Protein AF-A0A3D2BBL3-F1 (afdb_monomer_lite)

Foldseek 3Di:
DVVVVVVCCVVVVDPPDDDLQDWDWDWADPDVVDTDTDTDGSVPDQPDDVNFDDDDDDPLAPDPCLVVLVRVCSGPPDPVCCCVPLHAAAEEEAEQQPQNSVVVVNVVSNYQYEYEDPHYHDVSSVVSVRYDYHD

Radius of gyration: 20.54 Å; chains: 1; bounding box: 42×24×56 Å

Sequence (135 aa):
TVPLRAALRDSGVLTNYETPKRPVVHVFFIAPGCCYAGYSYTTNNSPFYMGIPRLKFPSDAPSRSTLKLEEAFHIFIPADEWDERLANGMYAVDLGACPGGWTYQLVKRNMWVYSIDNGPIAQSLMDTGQVTWLR

Secondary structure (DSSP, 8-state):
-HHHHHHHHHTTSS-SS--TTSPEEEEEEEETTEEEEEEE-TTSS-SSGGG-------TTSS-TTHHHHHHHHHHHS-GGGHHHHT-TT-EEEEET-TT-HHHHHHHHTT-EEEE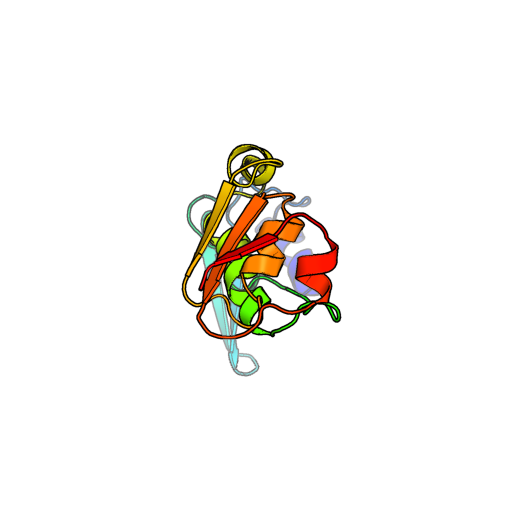E-SSPPPHHHHTTS-EEEE-

pLDDT: mean 97.8, std 2.63, range [69.88, 98.88]

Structure (mmCIF, N/CA/C/O backbone):
data_AF-A0A3D2BBL3-F1
#
_entry.id   AF-A0A3D2BBL3-F1
#
loop_
_atom_site.group_PDB
_atom_site.id
_atom_site.type_symbol
_atom_site.label_atom_id
_atom_site.label_alt_id
_atom_site.label_comp_id
_atom_site.label_asym_id
_atom_site.label_entity_id
_atom_site.label_seq_id
_atom_site.pdbx_PDB_ins_code
_atom_site.Cartn_x
_atom_site.Cartn_y
_atom_site.Cartn_z
_atom_site.occupancy
_atom_site.B_iso_or_equiv
_atom_site.auth_seq_id
_atom_site.auth_comp_id
_atom_site.auth_asym_id
_atom_site.auth_atom_id
_atom_site.pdbx_PDB_model_num
ATOM 1 N N . THR A 1 1 ? -4.208 -10.939 21.594 1.00 69.88 1 THR A N 1
ATOM 2 C CA . THR A 1 1 ? -5.189 -9.843 21.409 1.00 69.88 1 THR A CA 1
ATOM 3 C C . THR A 1 1 ? -6.637 -10.319 21.408 1.00 69.88 1 THR A C 1
ATOM 5 O O . THR A 1 1 ? -7.481 -9.575 21.886 1.00 69.88 1 THR A O 1
ATOM 8 N N . VAL A 1 2 ? -6.951 -11.532 20.924 1.00 92.94 2 VAL A N 1
ATOM 9 C CA . VAL A 1 2 ? -8.334 -12.057 20.854 1.00 92.94 2 VAL A CA 1
ATOM 10 C C . VAL A 1 2 ? -9.092 -12.027 22.198 1.00 92.94 2 VAL A C 1
ATOM 12 O O . VAL A 1 2 ? -10.201 -11.495 22.201 1.00 92.94 2 VAL A O 1
ATOM 15 N N . PRO A 1 3 ? -8.519 -12.464 23.343 1.00 96.81 3 PRO A N 1
ATOM 16 C CA . PRO A 1 3 ? -9.243 -12.430 24.620 1.00 96.81 3 PRO A CA 1
ATOM 17 C C . PRO A 1 3 ? -9.564 -11.007 25.096 1.00 96.81 3 PRO A C 1
ATOM 19 O O . PRO A 1 3 ? -10.670 -10.733 25.547 1.00 96.81 3 PRO A O 1
ATOM 22 N N . LEU A 1 4 ? -8.620 -10.074 24.924 1.00 97.62 4 LEU A N 1
ATOM 23 C CA . LEU A 1 4 ? -8.809 -8.668 25.290 1.00 97.62 4 LEU A CA 1
ATOM 24 C C . LEU A 1 4 ? -9.924 -8.010 24.467 1.00 97.62 4 LEU A C 1
ATOM 26 O O . LEU A 1 4 ? -10.727 -7.263 25.011 1.00 97.62 4 LEU A O 1
ATOM 30 N N . ARG A 1 5 ? -10.010 -8.309 23.163 1.00 97.81 5 ARG A N 1
ATOM 31 C CA . ARG A 1 5 ? -11.086 -7.790 22.307 1.00 97.81 5 ARG A CA 1
ATOM 32 C C . ARG A 1 5 ? -12.464 -8.238 22.797 1.00 97.81 5 ARG A C 1
ATOM 34 O O . ARG A 1 5 ? -13.378 -7.424 22.785 1.00 97.81 5 ARG A O 1
ATOM 41 N N . ALA A 1 6 ? -12.608 -9.502 23.199 1.00 97.88 6 ALA A N 1
ATOM 42 C CA . ALA A 1 6 ? -13.866 -10.020 23.737 1.00 97.88 6 ALA A CA 1
ATOM 43 C C . ALA A 1 6 ? -14.253 -9.286 25.030 1.00 97.88 6 ALA A C 1
ATOM 45 O O . ALA A 1 6 ? -15.314 -8.677 25.084 1.00 97.88 6 ALA A O 1
ATOM 46 N N . ALA A 1 7 ? -13.333 -9.203 25.997 1.00 98.19 7 ALA A N 1
ATOM 47 C CA . ALA A 1 7 ? -13.582 -8.506 27.259 1.00 98.19 7 ALA A CA 1
ATOM 48 C C . ALA A 1 7 ? -13.940 -7.015 27.077 1.00 98.19 7 ALA A C 1
ATOM 50 O O . ALA A 1 7 ? -14.803 -6.498 27.780 1.00 98.19 7 ALA A O 1
ATOM 51 N N . LEU A 1 8 ? -13.307 -6.318 26.123 1.00 98.19 8 LEU A N 1
ATOM 52 C CA . LEU A 1 8 ? -13.627 -4.917 25.816 1.00 98.19 8 LEU A CA 1
ATOM 53 C C . LEU A 1 8 ? -14.984 -4.737 25.117 1.00 98.19 8 LEU A C 1
ATOM 55 O O . LEU A 1 8 ? -15.566 -3.658 25.210 1.00 98.19 8 LEU A O 1
ATOM 59 N N . ARG A 1 9 ? -15.477 -5.752 24.397 1.00 98.12 9 ARG A N 1
ATOM 60 C CA . ARG A 1 9 ? -16.835 -5.741 23.831 1.00 98.12 9 ARG A CA 1
ATOM 61 C C . ARG A 1 9 ? -17.872 -5.930 24.928 1.00 98.12 9 ARG A C 1
ATOM 63 O O . ARG A 1 9 ? -18.803 -5.139 25.014 1.00 98.12 9 ARG A O 1
ATOM 70 N N . ASP A 1 10 ? -17.650 -6.905 25.805 1.00 98.00 10 ASP A N 1
ATOM 71 C CA . ASP A 1 10 ? -18.550 -7.199 26.923 1.00 98.00 10 ASP A CA 1
ATOM 72 C C . ASP A 1 10 ? -18.671 -6.008 27.891 1.00 98.00 10 ASP A C 1
ATOM 74 O O . ASP A 1 10 ? -19.745 -5.750 28.429 1.00 98.00 10 ASP A O 1
ATOM 78 N N . SER A 1 11 ? -17.594 -5.232 28.071 1.00 97.62 11 SER A N 1
ATOM 79 C CA . SER A 1 11 ? -17.593 -4.012 28.893 1.00 97.62 11 SER A CA 1
ATOM 80 C C . SER A 1 11 ? -18.092 -2.749 28.177 1.00 97.62 11 SER A C 1
ATOM 82 O O . SER A 1 11 ? -18.124 -1.677 28.782 1.00 97.62 11 SER A O 1
ATOM 84 N N . GLY A 1 12 ? -18.468 -2.837 26.896 1.00 97.56 12 GLY A N 1
ATOM 85 C CA . GLY A 1 12 ? -18.994 -1.715 26.112 1.00 97.56 12 GLY A CA 1
ATOM 86 C C . GLY A 1 12 ? -17.953 -0.693 25.632 1.00 97.56 12 GLY A C 1
ATOM 87 O O . GLY A 1 12 ? -18.328 0.335 25.067 1.00 97.56 12 GLY A O 1
ATOM 88 N N . VAL A 1 13 ? -16.652 -0.955 25.814 1.00 97.88 13 VAL A N 1
ATOM 89 C CA . VAL A 1 13 ? -15.567 -0.094 25.299 1.00 97.88 13 VAL A CA 1
ATOM 90 C C . VAL A 1 13 ? -15.422 -0.242 23.782 1.00 97.88 13 VAL A C 1
ATOM 92 O O . VAL A 1 13 ? -15.227 0.745 23.071 1.00 97.88 13 VAL A O 1
ATOM 95 N N . LEU A 1 14 ? -15.528 -1.473 23.277 1.00 98.38 14 LEU A N 1
ATOM 96 C CA . LEU A 1 14 ? -15.599 -1.774 21.850 1.00 98.38 14 LEU A CA 1
ATOM 97 C C . LEU A 1 14 ? -17.031 -2.106 21.446 1.00 98.38 14 LEU A C 1
ATOM 99 O O . LEU A 1 14 ? -17.799 -2.695 22.199 1.00 98.38 14 LEU A O 1
ATOM 103 N N . THR A 1 15 ? -17.364 -1.801 20.198 1.00 97.69 15 THR A N 1
ATOM 104 C CA . THR A 1 15 ? -18.594 -2.279 19.572 1.00 97.69 15 THR A CA 1
ATOM 105 C C . THR A 1 15 ? -18.505 -3.778 19.261 1.00 97.69 15 THR A C 1
ATOM 107 O O . THR A 1 15 ? -17.432 -4.313 18.955 1.00 97.69 15 THR A O 1
ATOM 110 N N . ASN A 1 16 ? -19.652 -4.465 19.278 1.00 97.12 16 ASN A N 1
ATOM 111 C CA . ASN A 1 16 ? -19.741 -5.896 18.950 1.00 97.12 16 ASN A CA 1
ATOM 112 C C . ASN A 1 16 ? -19.217 -6.212 17.543 1.00 97.12 16 ASN A C 1
ATOM 114 O O . ASN A 1 16 ? -18.588 -7.248 17.324 1.00 97.12 16 ASN A O 1
ATOM 118 N N . TYR A 1 17 ? -19.410 -5.276 16.617 1.00 96.88 17 TYR A N 1
ATOM 119 C CA . TYR A 1 17 ? -18.948 -5.355 15.237 1.00 96.88 17 TYR A CA 1
ATOM 120 C C . TYR A 1 17 ? -17.941 -4.242 14.959 1.00 96.88 17 TYR A C 1
ATOM 122 O O . TYR A 1 17 ? -18.044 -3.153 15.527 1.00 96.88 17 TYR A O 1
ATOM 130 N N . GLU A 1 18 ? -16.952 -4.514 14.111 1.00 96.06 18 GLU A N 1
ATOM 131 C CA . GLU A 1 18 ? -15.991 -3.493 13.690 1.00 96.06 18 GLU A CA 1
ATOM 132 C C . GLU A 1 18 ? -16.696 -2.381 12.906 1.00 96.06 18 GLU A C 1
ATOM 134 O O . GLU A 1 18 ? -17.644 -2.624 12.160 1.00 96.06 18 GLU A O 1
ATOM 139 N N . THR A 1 19 ? -16.244 -1.142 13.093 1.00 95.94 19 THR A N 1
ATOM 140 C CA . THR A 1 19 ? -16.775 0.016 12.373 1.00 95.94 19 THR A CA 1
ATOM 141 C C . THR A 1 19 ? -15.662 1.027 12.101 1.00 95.94 19 THR A C 1
ATOM 143 O O . THR A 1 19 ? -14.968 1.429 13.036 1.00 95.94 19 THR A O 1
ATOM 146 N N . PRO A 1 20 ? -15.492 1.488 10.848 1.00 94.69 20 PRO A N 1
ATOM 147 C CA . PRO A 1 20 ? -14.437 2.439 10.492 1.00 94.69 20 PRO A CA 1
ATOM 148 C C . PRO A 1 20 ? -14.712 3.866 11.001 1.00 94.69 20 PRO A C 1
ATOM 150 O O . PRO A 1 20 ? -13.842 4.729 10.936 1.00 94.69 20 PRO A O 1
ATOM 153 N N . LYS A 1 21 ? -15.921 4.138 11.513 1.00 95.50 21 LYS A N 1
ATOM 154 C CA . LYS A 1 21 ? -16.364 5.481 11.934 1.00 95.50 21 LYS A CA 1
ATOM 155 C C . LYS A 1 21 ? -16.195 5.753 13.434 1.00 95.50 21 LYS A C 1
ATOM 157 O O . LYS A 1 21 ? -16.525 6.844 13.894 1.00 95.50 21 LYS A O 1
ATOM 162 N N . ARG A 1 22 ? -15.742 4.773 14.222 1.00 97.31 22 ARG A N 1
ATOM 163 C CA . ARG A 1 22 ? -15.471 4.942 15.662 1.00 97.31 22 ARG A CA 1
ATOM 164 C C . ARG A 1 22 ? -13.963 5.006 15.913 1.00 97.31 22 ARG A C 1
ATOM 166 O O . ARG A 1 22 ? -13.207 4.492 15.095 1.00 97.31 22 ARG A O 1
ATOM 173 N N . PRO A 1 23 ? -13.518 5.617 17.027 1.00 98.31 23 PRO A N 1
ATOM 174 C CA . PRO A 1 23 ? -12.103 5.653 17.366 1.00 98.31 23 PRO A CA 1
ATOM 175 C C . PRO A 1 23 ? -11.477 4.258 17.431 1.00 98.31 23 PRO A C 1
ATOM 177 O O . PRO A 1 23 ? -12.107 3.302 17.887 1.00 98.31 23 PRO A O 1
ATOM 180 N N . VAL A 1 24 ? -10.212 4.166 17.031 1.00 98.38 24 VAL A N 1
ATOM 181 C CA . VAL A 1 24 ? -9.398 2.966 17.242 1.00 98.38 24 VAL A CA 1
ATOM 182 C C . VAL A 1 24 ? -8.953 2.946 18.695 1.00 98.38 24 VAL A C 1
ATOM 184 O O . VAL A 1 24 ? -8.376 3.923 19.165 1.00 98.38 24 VAL A O 1
ATOM 187 N N . VAL A 1 25 ? -9.200 1.840 19.396 1.00 98.31 25 VAL A N 1
ATOM 188 C CA . VAL A 1 25 ? -8.672 1.606 20.746 1.00 98.31 25 VAL A CA 1
ATOM 189 C C . VAL A 1 25 ? -7.261 1.033 20.641 1.00 98.31 25 VAL A C 1
ATOM 191 O O . VAL A 1 25 ? -7.041 0.040 19.946 1.00 98.31 25 VAL A O 1
ATOM 194 N N . HIS A 1 26 ? -6.318 1.631 21.367 1.00 98.50 26 HIS A N 1
ATOM 195 C CA . HIS A 1 26 ? -4.918 1.217 21.417 1.00 98.50 26 HIS A CA 1
ATOM 196 C C . HIS A 1 26 ? -4.554 0.737 22.815 1.00 98.50 26 HIS A C 1
ATOM 198 O O . HIS A 1 26 ? -4.854 1.400 23.806 1.00 98.50 26 HIS A O 1
ATOM 204 N N . VAL A 1 27 ? -3.854 -0.394 22.878 1.00 98.25 27 VAL A N 1
ATOM 205 C CA . VAL A 1 27 ? -3.162 -0.856 24.084 1.00 98.25 27 VAL A CA 1
ATOM 206 C C . VAL A 1 27 ? -1.702 -1.069 23.708 1.00 98.25 27 VAL A C 1
ATOM 208 O O . VAL A 1 27 ? -1.368 -2.008 22.986 1.00 98.25 27 VAL A O 1
ATOM 211 N N . PHE A 1 28 ? -0.848 -0.146 24.141 1.00 98.44 28 PHE A N 1
ATOM 212 C CA . PHE A 1 28 ? 0.548 -0.041 23.734 1.00 98.44 28 PHE A CA 1
ATOM 213 C C . PHE A 1 28 ? 1.464 -0.531 24.854 1.00 98.44 28 PHE A C 1
ATOM 215 O O . PHE A 1 28 ? 1.639 0.146 25.866 1.00 98.44 28 PHE A O 1
ATOM 222 N N . PHE A 1 29 ? 2.021 -1.729 24.682 1.00 98.12 29 PHE A N 1
ATOM 223 C CA . PHE A 1 29 ? 2.941 -2.339 25.639 1.00 98.12 29 PHE A CA 1
ATOM 224 C C . PHE A 1 29 ? 4.363 -1.817 25.437 1.00 98.12 29 PHE A C 1
ATOM 226 O O . PHE A 1 29 ? 4.903 -1.912 24.338 1.00 98.12 29 PHE A O 1
ATOM 233 N N . ILE A 1 30 ? 4.974 -1.324 26.514 1.00 98.31 30 ILE A N 1
ATOM 234 C CA . ILE A 1 30 ? 6.370 -0.853 26.532 1.00 98.31 30 ILE A CA 1
ATOM 235 C C . ILE A 1 30 ? 7.320 -1.863 27.189 1.00 98.31 30 ILE A C 1
ATOM 237 O O . ILE A 1 30 ? 8.524 -1.823 26.961 1.00 98.31 30 ILE A O 1
ATOM 241 N N . ALA A 1 31 ? 6.774 -2.768 28.005 1.00 98.38 31 ALA A N 1
ATOM 242 C CA . ALA A 1 31 ? 7.478 -3.862 28.667 1.00 98.38 31 ALA A CA 1
ATOM 243 C C . ALA A 1 31 ? 6.466 -4.958 29.069 1.00 98.38 31 ALA A C 1
ATOM 245 O O . ALA A 1 31 ? 5.254 -4.704 29.045 1.00 98.38 31 ALA A O 1
ATOM 246 N N . PRO A 1 32 ? 6.909 -6.167 29.464 1.00 98.38 32 PRO A N 1
ATOM 247 C CA . PRO A 1 32 ? 6.015 -7.179 30.024 1.00 98.38 32 PRO A CA 1
ATOM 248 C C . PRO A 1 32 ? 5.217 -6.617 31.209 1.00 98.38 32 PRO A C 1
ATOM 250 O O . PRO A 1 32 ? 5.792 -6.102 32.161 1.00 98.38 32 PRO A O 1
ATOM 253 N N . GLY A 1 33 ? 3.886 -6.684 31.134 1.00 97.62 33 GLY A N 1
ATOM 254 C CA . GLY A 1 33 ? 2.994 -6.163 32.178 1.00 97.62 33 GLY A CA 1
ATOM 255 C C . GLY A 1 33 ? 2.816 -4.636 32.217 1.00 97.62 33 GLY A C 1
ATOM 256 O O . GLY A 1 33 ? 1.967 -4.171 32.971 1.00 97.62 33 GLY A O 1
ATOM 257 N N . CYS A 1 34 ? 3.527 -3.857 31.392 1.00 98.56 34 CYS A N 1
ATOM 258 C CA . CYS A 1 34 ? 3.439 -2.391 31.372 1.00 98.56 34 CYS A CA 1
ATOM 259 C C . CYS A 1 34 ? 2.880 -1.891 30.037 1.00 98.56 34 CYS A C 1
ATOM 261 O O . CYS A 1 34 ? 3.511 -2.060 28.989 1.00 98.56 34 CYS A O 1
ATOM 263 N N . CYS A 1 35 ? 1.718 -1.236 30.068 1.00 98.50 35 CYS A N 1
ATOM 264 C CA . CYS A 1 35 ? 1.099 -0.678 28.871 1.00 98.50 35 CYS A CA 1
ATOM 265 C C . CYS A 1 35 ? 0.401 0.658 29.127 1.00 98.50 35 CYS A C 1
ATOM 267 O O . CYS A 1 35 ? -0.022 0.954 30.243 1.00 98.50 35 CYS A O 1
ATOM 269 N N . TYR A 1 36 ? 0.250 1.429 28.056 1.00 98.69 36 TYR A N 1
ATOM 270 C CA . TYR A 1 36 ? -0.667 2.557 27.986 1.00 98.69 36 TYR A CA 1
ATOM 271 C C . TYR A 1 36 ? -1.934 2.137 27.245 1.00 98.69 36 TYR A C 1
ATOM 273 O O . TYR A 1 36 ? -1.874 1.354 26.296 1.00 98.69 36 TYR A O 1
ATOM 281 N N . ALA A 1 37 ? -3.072 2.691 27.651 1.00 98.38 37 ALA A N 1
ATOM 282 C CA . ALA A 1 37 ? -4.336 2.550 26.944 1.00 98.38 37 ALA A CA 1
ATOM 283 C C . ALA A 1 37 ? -4.813 3.926 26.472 1.00 98.38 37 ALA A C 1
ATOM 285 O O . ALA A 1 37 ? -4.712 4.911 27.202 1.00 98.38 37 ALA A O 1
ATOM 286 N N . GLY A 1 38 ? -5.326 3.991 25.250 1.00 98.50 38 GLY A N 1
ATOM 287 C CA . GLY A 1 38 ? -5.796 5.232 24.649 1.00 98.50 38 GLY A CA 1
ATOM 288 C C . GLY A 1 38 ? -6.580 4.978 23.372 1.00 98.50 38 GLY A C 1
ATOM 289 O O . GLY A 1 38 ? -6.933 3.841 23.055 1.00 98.50 38 GLY A O 1
ATOM 290 N N . TYR A 1 39 ? -6.857 6.042 22.629 1.00 98.56 39 TYR A N 1
ATOM 291 C CA . TYR A 1 39 ? -7.556 5.944 21.356 1.00 98.56 39 TYR A CA 1
ATOM 292 C C . TYR A 1 39 ? -7.068 6.996 20.361 1.00 98.56 39 TYR A C 1
ATOM 294 O O . TYR A 1 39 ? -6.428 7.977 20.732 1.00 98.56 39 TYR A O 1
ATOM 302 N N . SER A 1 40 ? -7.398 6.794 19.089 1.00 98.69 40 SER A N 1
ATOM 303 C CA . SER A 1 40 ? -7.194 7.778 18.025 1.00 98.69 40 SER A CA 1
ATOM 304 C C . SER A 1 40 ? -8.422 7.847 17.126 1.00 98.69 40 SER A C 1
ATOM 306 O O . SER A 1 40 ? -9.088 6.833 16.904 1.00 98.69 40 SER A O 1
ATOM 308 N N . TYR A 1 41 ? -8.707 9.018 16.562 1.00 98.38 41 TYR A N 1
ATOM 309 C CA . TYR A 1 41 ? -9.768 9.162 15.566 1.00 98.38 41 TYR A CA 1
ATOM 310 C C . TYR A 1 41 ? -9.326 8.575 14.222 1.00 98.38 41 TYR A C 1
ATOM 312 O O . TYR A 1 41 ? -8.225 8.863 13.762 1.00 98.38 41 TYR A O 1
ATOM 320 N N . THR A 1 42 ? -10.184 7.768 13.592 1.00 97.19 42 THR A N 1
ATOM 321 C CA . THR A 1 42 ? -9.896 7.085 12.314 1.00 97.19 42 THR A CA 1
ATOM 322 C C . THR A 1 42 ? -9.717 8.033 11.135 1.00 97.19 42 THR A C 1
ATOM 324 O O . THR A 1 42 ? -9.100 7.673 10.144 1.00 97.19 42 THR A O 1
ATOM 327 N N . THR A 1 43 ? -10.236 9.255 11.238 1.00 96.62 43 THR A N 1
ATOM 328 C CA . THR A 1 43 ? -10.068 10.310 10.233 1.00 96.62 43 THR A CA 1
ATOM 329 C C . THR A 1 43 ? -8.783 11.120 10.419 1.00 96.62 43 THR A C 1
ATOM 331 O O . THR A 1 43 ? -8.526 12.029 9.640 1.00 96.62 43 THR A O 1
ATOM 334 N N . ASN A 1 44 ? -8.000 10.844 11.468 1.00 97.88 44 ASN A N 1
ATOM 335 C CA . ASN A 1 44 ? -6.771 11.574 11.779 1.00 97.88 44 ASN A CA 1
ATOM 336 C C . ASN A 1 44 ? -5.726 10.662 12.446 1.00 97.88 44 ASN A C 1
ATOM 338 O O . ASN A 1 44 ? -5.173 10.976 13.502 1.00 97.88 4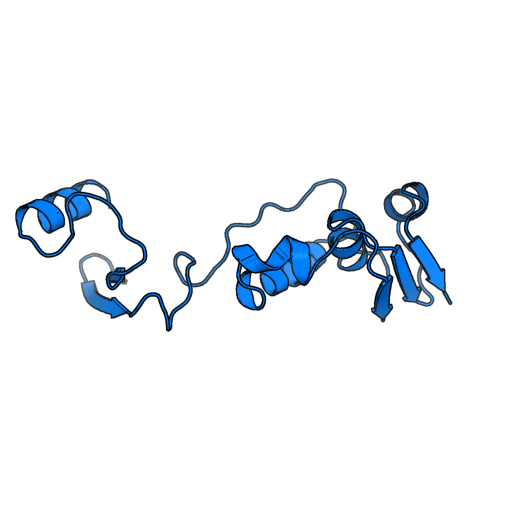4 ASN A O 1
ATOM 342 N N . ASN A 1 45 ? -5.510 9.481 11.870 1.00 98.19 45 ASN A N 1
ATOM 343 C CA . ASN A 1 45 ? -4.467 8.549 12.281 1.00 98.19 45 ASN A CA 1
ATOM 344 C C . ASN A 1 45 ? -3.957 7.737 11.078 1.00 98.19 45 ASN A C 1
ATOM 346 O O . ASN A 1 45 ? -4.428 7.901 9.956 1.00 98.19 45 ASN A O 1
ATOM 350 N N . SER A 1 46 ? -2.996 6.842 11.319 1.00 97.94 46 SER A N 1
ATOM 351 C CA . SER A 1 46 ? -2.648 5.813 10.338 1.00 97.94 46 SER A CA 1
ATOM 352 C C . SER A 1 46 ? -3.676 4.671 10.375 1.00 97.94 46 SER A C 1
ATOM 354 O O . SER A 1 46 ? -4.010 4.209 11.473 1.00 97.94 46 SER A O 1
ATOM 356 N N . PRO A 1 47 ? -4.127 4.148 9.217 1.00 97.31 47 PRO A N 1
ATOM 357 C CA . PRO A 1 47 ? -4.997 2.973 9.166 1.00 97.31 47 PRO A CA 1
ATOM 358 C C . PRO A 1 47 ? -4.235 1.661 9.429 1.00 97.31 47 PRO A C 1
ATOM 360 O O . PRO A 1 47 ? -4.847 0.597 9.531 1.00 97.31 47 PRO A O 1
ATOM 363 N N . PHE A 1 48 ? -2.902 1.707 9.528 1.00 98.25 48 PHE A N 1
ATOM 364 C CA . PHE A 1 48 ? -2.052 0.525 9.618 1.00 98.25 48 PHE A CA 1
ATOM 365 C C . PHE A 1 48 ? -1.660 0.197 11.060 1.00 98.25 48 PHE A C 1
ATOM 367 O O . PHE A 1 48 ? -1.409 1.070 11.892 1.00 98.25 48 PHE A O 1
ATOM 374 N N . TYR A 1 49 ? -1.539 -1.098 11.355 1.00 98.00 49 TYR A N 1
ATOM 375 C CA . TYR A 1 49 ? -0.996 -1.565 12.629 1.00 98.00 49 TYR A CA 1
ATOM 376 C C . TYR A 1 49 ? 0.427 -1.028 12.833 1.00 98.00 49 TYR A C 1
ATOM 378 O O . TYR A 1 49 ? 1.263 -1.149 11.942 1.00 98.00 49 TYR A O 1
ATOM 386 N N . MET A 1 50 ? 0.694 -0.433 14.003 1.00 98.12 50 MET A N 1
ATOM 387 C CA . MET A 1 50 ? 1.947 0.282 14.310 1.00 98.12 50 MET A CA 1
ATOM 388 C C . MET A 1 50 ? 2.295 1.420 13.333 1.00 98.12 50 MET A C 1
ATOM 390 O O . MET A 1 50 ? 3.418 1.908 13.345 1.00 98.12 50 MET A O 1
ATOM 394 N N . GLY A 1 51 ? 1.354 1.848 12.490 1.00 98.06 51 GLY A N 1
ATOM 395 C CA . GLY A 1 51 ? 1.622 2.804 11.423 1.00 98.06 51 GLY A CA 1
ATOM 396 C C . GLY A 1 51 ? 2.429 2.241 10.249 1.00 98.06 51 GLY A C 1
ATOM 397 O O . GLY A 1 51 ? 2.943 3.028 9.467 1.00 98.06 51 GLY A O 1
ATOM 398 N N . ILE A 1 52 ? 2.549 0.911 10.122 1.00 98.44 52 ILE A N 1
ATOM 399 C CA . ILE A 1 52 ? 3.417 0.255 9.132 1.00 98.44 52 ILE A CA 1
ATOM 400 C C . ILE A 1 52 ? 2.581 -0.675 8.233 1.00 98.44 52 ILE A C 1
ATOM 402 O O . ILE A 1 52 ? 2.048 -1.683 8.721 1.00 98.44 52 ILE A O 1
ATOM 406 N N . PRO A 1 53 ? 2.459 -0.385 6.923 1.00 97.81 53 PRO A N 1
ATOM 407 C CA . PRO A 1 53 ? 1.821 -1.285 5.968 1.00 97.81 53 PRO A CA 1
ATOM 408 C C . PRO A 1 53 ? 2.527 -2.644 5.900 1.00 97.81 53 PRO A C 1
ATOM 410 O O . PRO A 1 53 ? 3.753 -2.744 5.872 1.00 97.81 53 PRO A O 1
ATOM 413 N N . ARG A 1 54 ? 1.751 -3.730 5.845 1.00 98.06 54 ARG A N 1
ATOM 414 C CA . ARG A 1 54 ? 2.300 -5.085 5.691 1.00 98.06 54 ARG A CA 1
ATOM 415 C C . ARG A 1 54 ? 2.467 -5.409 4.214 1.00 98.06 54 ARG A C 1
ATOM 417 O O . ARG A 1 54 ? 1.527 -5.881 3.582 1.00 98.06 54 ARG A O 1
ATOM 424 N N . LEU A 1 55 ? 3.666 -5.181 3.693 1.00 98.00 55 LEU A N 1
ATOM 425 C CA . LEU A 1 55 ? 4.000 -5.416 2.290 1.00 98.00 55 LEU A CA 1
ATOM 426 C C . LEU A 1 55 ? 4.904 -6.639 2.137 1.00 98.00 55 LEU A C 1
ATOM 428 O O . LEU A 1 55 ? 5.801 -6.877 2.948 1.00 98.00 55 LEU A O 1
ATOM 432 N N . LYS A 1 56 ? 4.672 -7.423 1.083 1.00 98.06 56 LYS A N 1
ATOM 433 C CA . LYS A 1 56 ? 5.506 -8.573 0.727 1.00 98.06 56 LYS A CA 1
ATOM 434 C C . LYS A 1 56 ? 6.324 -8.214 -0.503 1.00 98.06 56 LYS A C 1
ATOM 436 O O . LYS A 1 56 ? 5.753 -7.852 -1.522 1.00 98.06 56 LYS A O 1
ATOM 441 N N . PHE A 1 57 ? 7.642 -8.377 -0.415 1.00 97.88 57 PHE A N 1
ATOM 442 C CA . PHE A 1 57 ? 8.527 -8.161 -1.555 1.00 97.88 57 PHE A CA 1
ATOM 443 C C . PHE A 1 57 ? 8.180 -9.126 -2.708 1.00 97.88 57 PHE A C 1
ATOM 445 O O . PHE A 1 57 ? 8.238 -10.345 -2.496 1.00 97.88 57 PHE A O 1
ATOM 452 N N . PRO A 1 58 ? 7.812 -8.614 -3.897 1.00 96.75 58 PRO A N 1
ATOM 453 C CA . PRO A 1 58 ? 7.581 -9.443 -5.074 1.00 96.75 58 PRO A CA 1
ATOM 454 C C . PRO A 1 58 ? 8.920 -9.942 -5.638 1.00 96.75 58 PRO A C 1
ATOM 456 O O . PRO A 1 58 ? 9.878 -9.182 -5.756 1.00 96.75 58 PRO A O 1
ATOM 459 N N . SER A 1 59 ? 9.009 -11.239 -5.948 1.00 96.75 59 SER A N 1
ATOM 460 C CA . SER A 1 59 ? 10.265 -11.889 -6.364 1.00 96.75 59 SER A CA 1
ATOM 461 C C . SER A 1 59 ? 10.763 -11.462 -7.746 1.00 96.75 59 SER A C 1
ATOM 463 O O . SER A 1 59 ? 11.931 -11.659 -8.059 1.00 96.75 59 SER A O 1
ATOM 465 N N . ASP A 1 60 ? 9.875 -10.914 -8.565 1.00 95.94 60 ASP A N 1
ATOM 466 C CA . ASP A 1 60 ? 10.096 -10.418 -9.923 1.00 95.94 60 ASP A CA 1
ATOM 467 C C . ASP A 1 60 ? 10.473 -8.925 -9.973 1.00 95.94 60 ASP A C 1
ATOM 469 O O . ASP A 1 60 ? 10.882 -8.435 -11.027 1.00 95.94 60 ASP A O 1
ATOM 473 N N . ALA A 1 61 ? 10.398 -8.195 -8.850 1.00 97.56 61 ALA A N 1
ATOM 474 C CA . ALA A 1 61 ? 10.880 -6.818 -8.803 1.00 97.56 61 ALA A CA 1
ATOM 475 C C . ALA A 1 61 ? 12.418 -6.761 -8.786 1.00 97.56 61 ALA A C 1
ATOM 477 O O . ALA A 1 61 ? 13.064 -7.466 -8.006 1.00 97.56 61 ALA A O 1
ATOM 478 N N . PRO A 1 62 ? 13.036 -5.850 -9.560 1.00 97.38 62 PRO A N 1
ATOM 479 C CA . PRO A 1 62 ? 14.491 -5.808 -9.716 1.00 97.38 62 PRO A CA 1
ATOM 480 C C . PRO A 1 62 ? 15.233 -5.232 -8.501 1.00 97.38 62 PRO A C 1
ATOM 482 O O . PRO A 1 62 ? 16.458 -5.287 -8.436 1.00 97.38 62 PRO A O 1
ATOM 485 N N . SER A 1 63 ? 14.521 -4.645 -7.532 1.00 97.56 63 SER A N 1
ATOM 486 C CA . SER A 1 63 ? 15.115 -4.072 -6.322 1.00 97.56 63 SER A CA 1
ATOM 487 C C . SER A 1 63 ? 14.120 -4.010 -5.167 1.00 97.56 63 SER A C 1
ATOM 489 O O . SER A 1 63 ? 12.949 -3.677 -5.351 1.00 97.56 63 SER A O 1
ATOM 491 N N . ARG A 1 64 ? 14.617 -4.212 -3.938 1.00 97.94 64 ARG A N 1
ATOM 492 C CA . ARG A 1 64 ? 13.842 -4.044 -2.693 1.00 97.94 64 ARG A CA 1
ATOM 493 C C . ARG A 1 64 ? 13.331 -2.618 -2.482 1.00 97.94 64 ARG A C 1
ATOM 495 O O . ARG A 1 64 ? 12.382 -2.433 -1.725 1.00 97.94 64 ARG A O 1
ATOM 502 N N . SER A 1 65 ? 13.914 -1.617 -3.153 1.00 97.81 65 SER A N 1
ATOM 503 C CA . SER A 1 65 ? 13.432 -0.229 -3.085 1.00 97.81 65 SER A CA 1
ATOM 504 C C . SER A 1 65 ? 12.004 -0.059 -3.611 1.00 97.81 65 SER A C 1
ATOM 506 O O . SER A 1 65 ? 11.373 0.940 -3.275 1.00 97.81 65 SER A O 1
ATOM 508 N N . THR A 1 66 ? 11.478 -1.043 -4.352 1.00 98.62 66 THR A N 1
ATOM 509 C CA . THR A 1 66 ? 10.078 -1.097 -4.797 1.00 98.62 66 THR A CA 1
ATOM 510 C C . THR A 1 66 ? 9.078 -0.917 -3.655 1.00 98.62 66 THR A C 1
ATOM 512 O O . THR A 1 66 ? 8.096 -0.193 -3.801 1.00 98.62 66 THR A O 1
ATOM 515 N N . LEU A 1 67 ? 9.380 -1.475 -2.475 1.00 98.56 67 LEU A N 1
ATOM 516 C CA . LEU A 1 67 ? 8.495 -1.397 -1.314 1.00 98.56 67 LEU A CA 1
ATOM 517 C C . LEU A 1 67 ? 8.368 0.024 -0.765 1.00 98.56 67 LEU A C 1
ATOM 519 O O . LEU A 1 67 ? 7.353 0.335 -0.159 1.00 98.56 67 LEU A O 1
ATOM 523 N N . LYS A 1 68 ? 9.355 0.900 -1.004 1.00 98.69 68 LYS A N 1
ATOM 524 C CA . LYS A 1 68 ? 9.275 2.303 -0.576 1.00 98.69 68 LYS A CA 1
ATOM 525 C C . LYS A 1 68 ? 8.175 3.048 -1.329 1.00 98.69 68 LYS A C 1
ATOM 527 O O . LYS A 1 68 ? 7.444 3.821 -0.722 1.00 98.69 68 LYS A O 1
ATOM 532 N N . LEU A 1 69 ? 8.060 2.820 -2.641 1.00 98.75 69 LEU A N 1
ATOM 533 C CA . LEU A 1 69 ? 7.028 3.470 -3.448 1.00 98.75 69 LEU A CA 1
ATOM 534 C C . LEU A 1 69 ? 5.653 2.825 -3.222 1.00 98.75 69 LEU A C 1
ATOM 536 O O . LEU A 1 69 ? 4.661 3.538 -3.132 1.00 98.75 69 LEU A O 1
ATOM 540 N N . GLU A 1 70 ? 5.595 1.501 -3.041 1.00 98.69 70 GLU A N 1
ATOM 541 C CA . GLU A 1 70 ? 4.354 0.812 -2.653 1.00 98.69 70 GLU A CA 1
ATOM 542 C C . GLU A 1 70 ? 3.825 1.316 -1.301 1.00 98.69 70 GLU A C 1
ATOM 544 O O . GLU A 1 70 ? 2.650 1.655 -1.178 1.00 98.69 70 GLU A O 1
ATOM 549 N N . GLU A 1 71 ? 4.701 1.447 -0.300 1.00 98.69 71 GLU A N 1
ATOM 550 C CA . GLU A 1 71 ? 4.369 2.042 0.996 1.00 98.69 71 GLU A CA 1
ATOM 551 C C . GLU A 1 71 ? 3.904 3.495 0.847 1.00 98.69 71 GLU A C 1
ATOM 553 O O . GLU A 1 71 ? 2.884 3.870 1.422 1.00 98.69 71 GLU A O 1
ATOM 558 N N . ALA A 1 72 ? 4.590 4.298 0.028 1.00 98.69 72 ALA A N 1
ATOM 559 C CA . ALA A 1 72 ? 4.197 5.679 -0.234 1.00 98.69 72 ALA A CA 1
ATOM 560 C C . ALA A 1 72 ? 2.787 5.777 -0.841 1.00 98.69 72 ALA A C 1
ATOM 562 O O . ALA A 1 72 ? 2.001 6.616 -0.403 1.00 98.69 72 ALA A O 1
ATOM 563 N N . PHE A 1 73 ? 2.420 4.903 -1.783 1.00 98.62 73 PHE A N 1
ATOM 564 C CA . PHE A 1 73 ? 1.050 4.848 -2.304 1.00 98.62 73 PHE A CA 1
ATOM 565 C C . PHE A 1 73 ? 0.030 4.530 -1.207 1.00 98.62 73 PHE A C 1
ATOM 567 O O . PHE A 1 73 ? -0.996 5.199 -1.121 1.00 98.62 73 PHE A O 1
ATOM 574 N N . HIS A 1 74 ? 0.328 3.573 -0.324 1.00 98.31 74 HIS A N 1
ATOM 575 C CA . HIS A 1 74 ? -0.541 3.223 0.805 1.00 98.31 74 HIS A CA 1
ATOM 576 C C . HIS A 1 74 ? -0.686 4.332 1.852 1.00 98.31 74 HIS A C 1
ATOM 578 O O . HIS A 1 74 ? -1.730 4.421 2.496 1.00 98.31 74 HIS A O 1
ATOM 584 N N . ILE A 1 75 ? 0.345 5.155 2.046 1.00 98.06 75 ILE A N 1
ATOM 585 C CA . ILE A 1 75 ? 0.342 6.225 3.050 1.00 98.06 75 ILE A CA 1
ATOM 586 C C . ILE A 1 75 ? -0.293 7.509 2.506 1.00 98.06 75 ILE A C 1
ATOM 588 O O . ILE A 1 75 ? -1.037 8.170 3.227 1.00 98.06 75 ILE A O 1
ATOM 592 N N . PHE A 1 76 ? 0.008 7.884 1.261 1.00 98.50 76 PHE A N 1
ATOM 593 C CA . PHE A 1 76 ? -0.322 9.213 0.732 1.00 98.50 76 PHE A CA 1
ATOM 594 C C . PHE A 1 76 ? -1.563 9.255 -0.163 1.00 98.50 76 PHE A C 1
ATOM 596 O O . PHE A 1 76 ? -2.048 10.346 -0.482 1.00 98.50 76 PHE A O 1
ATOM 603 N N . ILE A 1 77 ? -2.080 8.102 -0.590 1.00 98.31 77 ILE A N 1
ATOM 604 C CA . ILE A 1 77 ? -3.250 8.022 -1.465 1.00 98.31 77 ILE A CA 1
ATOM 605 C C . ILE A 1 77 ? -4.300 7.144 -0.777 1.00 98.31 77 ILE A C 1
ATOM 607 O O . ILE A 1 77 ? -4.048 5.950 -0.586 1.00 98.31 77 ILE A O 1
ATOM 611 N N . PRO A 1 78 ? -5.461 7.705 -0.386 1.00 97.56 78 PRO A N 1
ATOM 612 C CA . PRO A 1 78 ? -6.570 6.927 0.157 1.00 97.56 78 PRO A CA 1
ATOM 613 C C . PRO A 1 78 ? -6.935 5.772 -0.776 1.00 97.56 78 PRO A C 1
ATOM 615 O O . PRO A 1 78 ? -6.990 5.952 -1.989 1.00 97.56 78 PRO A O 1
ATOM 618 N N . ALA A 1 79 ? -7.129 4.573 -0.218 1.00 96.69 79 ALA A N 1
ATOM 619 C CA . ALA A 1 79 ? -7.262 3.336 -0.994 1.00 96.69 79 ALA A CA 1
ATOM 620 C C . ALA A 1 79 ? -8.430 3.358 -1.997 1.00 96.69 79 ALA A C 1
ATOM 622 O O . ALA A 1 79 ? -8.355 2.723 -3.045 1.00 96.69 79 ALA A O 1
ATOM 623 N N . ASP A 1 80 ? -9.491 4.093 -1.681 1.00 97.50 80 ASP A N 1
ATOM 624 C CA . ASP A 1 80 ? -10.665 4.320 -2.521 1.00 97.50 80 ASP A CA 1
ATOM 625 C C . ASP A 1 80 ? -10.415 5.283 -3.694 1.00 97.50 80 ASP A C 1
ATOM 627 O O . ASP A 1 80 ? -11.178 5.275 -4.654 1.00 97.50 80 ASP A O 1
ATOM 631 N N . GLU A 1 81 ? -9.319 6.044 -3.676 1.00 98.31 81 GLU A N 1
ATOM 632 C CA . GLU A 1 81 ? -8.921 6.961 -4.753 1.00 98.31 81 GLU A CA 1
ATOM 633 C C . GLU A 1 81 ? -7.834 6.374 -5.675 1.00 98.31 81 GLU A C 1
ATOM 635 O O . GLU A 1 81 ? -7.367 7.039 -6.602 1.00 98.31 81 GLU A O 1
ATOM 640 N N . TRP A 1 82 ? -7.382 5.138 -5.436 1.00 98.44 82 TRP A N 1
ATOM 641 C CA . TRP A 1 82 ? -6.255 4.552 -6.173 1.00 98.44 82 TRP A CA 1
ATOM 642 C C . TRP A 1 82 ? -6.513 4.434 -7.672 1.00 98.44 82 TRP A C 1
ATOM 644 O O . TRP A 1 82 ? -5.618 4.709 -8.466 1.00 98.44 82 TRP A O 1
ATOM 654 N N . ASP A 1 83 ? -7.712 4.036 -8.080 1.00 97.56 83 ASP A N 1
ATOM 655 C CA . ASP A 1 83 ? -8.007 3.827 -9.501 1.00 97.56 83 ASP A CA 1
ATOM 656 C C . ASP A 1 83 ? -8.179 5.142 -10.271 1.00 97.56 83 ASP A C 1
ATOM 658 O O . ASP A 1 83 ? -8.017 5.160 -11.488 1.00 97.56 83 ASP A O 1
ATOM 662 N N . GLU A 1 84 ? -8.423 6.247 -9.563 1.00 98.06 84 GLU A N 1
ATOM 663 C CA . GLU A 1 84 ? -8.489 7.595 -10.131 1.00 98.06 84 GLU A CA 1
ATOM 664 C C . GLU A 1 84 ? -7.114 8.283 -10.141 1.00 98.06 84 GLU A C 1
ATOM 666 O O . GLU A 1 84 ? -6.706 8.863 -11.147 1.00 98.06 84 GLU A O 1
ATOM 671 N N . ARG A 1 85 ? -6.366 8.210 -9.031 1.00 98.25 85 ARG A N 1
ATOM 672 C CA . ARG A 1 85 ? -5.104 8.952 -8.843 1.00 98.25 85 ARG A CA 1
ATOM 673 C C . ARG A 1 85 ? -3.851 8.169 -9.229 1.00 98.25 85 ARG A C 1
ATOM 675 O O . ARG A 1 85 ? -2.836 8.777 -9.553 1.00 98.25 85 ARG A O 1
ATOM 682 N N . LEU A 1 86 ? -3.908 6.839 -9.193 1.00 98.31 86 LEU A N 1
ATOM 683 C CA . LEU A 1 86 ? -2.896 5.916 -9.722 1.00 98.31 86 LEU A CA 1
ATOM 684 C C . LEU A 1 86 ? -3.505 5.124 -10.885 1.00 98.31 86 LEU A C 1
ATOM 686 O O . LEU A 1 86 ? -3.489 3.885 -10.884 1.00 98.31 86 LEU A O 1
ATOM 690 N N . ALA A 1 87 ? -4.116 5.857 -11.815 1.00 98.31 87 ALA A N 1
ATOM 691 C CA . ALA A 1 87 ? -4.950 5.300 -12.864 1.00 98.31 87 ALA A CA 1
ATOM 692 C C . ALA A 1 87 ? -4.145 4.553 -13.933 1.00 98.31 87 ALA A C 1
ATOM 694 O O . ALA A 1 87 ? -3.006 4.895 -14.264 1.00 98.31 87 ALA A O 1
ATOM 695 N N . ASN A 1 88 ? -4.803 3.557 -14.523 1.00 98.19 88 ASN A N 1
ATOM 696 C CA . ASN A 1 88 ? -4.315 2.844 -15.697 1.00 98.19 88 ASN A CA 1
ATOM 697 C C . ASN A 1 88 ? -4.124 3.815 -16.877 1.00 98.19 88 ASN A C 1
ATOM 699 O O . ASN A 1 88 ? -4.957 4.690 -17.114 1.00 98.19 88 ASN A O 1
ATOM 703 N N . GLY A 1 89 ? -3.033 3.650 -17.623 1.00 98.00 89 GLY A N 1
ATOM 704 C CA . GLY A 1 89 ? -2.736 4.419 -18.826 1.00 98.00 89 GLY A CA 1
ATOM 705 C C . GLY A 1 89 ? -2.132 5.796 -18.557 1.00 98.00 89 GLY A C 1
ATOM 706 O O . GLY A 1 89 ? -1.770 6.482 -19.511 1.00 98.00 89 GLY A O 1
ATOM 707 N N . MET A 1 90 ? -1.977 6.200 -17.289 1.00 98.69 90 MET A N 1
ATOM 708 C CA . MET A 1 90 ? -1.216 7.400 -16.942 1.00 98.69 90 MET A CA 1
ATOM 709 C C . MET A 1 90 ? 0.237 7.282 -17.407 1.00 98.69 90 MET A C 1
ATOM 711 O O . MET A 1 90 ? 0.819 6.197 -17.435 1.00 98.69 90 MET A O 1
ATOM 715 N N . TYR A 1 91 ? 0.833 8.427 -17.728 1.00 98.75 91 TYR A N 1
ATOM 716 C CA . TYR A 1 91 ? 2.264 8.535 -17.977 1.00 98.75 91 TYR A CA 1
ATOM 717 C C . TYR A 1 91 ? 2.991 8.905 -16.688 1.00 98.75 91 TYR A C 1
ATOM 719 O O . TYR A 1 91 ? 2.537 9.774 -15.942 1.00 98.75 91 TYR A O 1
ATOM 727 N N . ALA A 1 92 ? 4.138 8.277 -16.448 1.00 98.81 92 ALA A N 1
ATOM 728 C CA . ALA A 1 92 ? 4.994 8.558 -15.303 1.00 98.81 92 ALA A CA 1
ATOM 729 C C . ALA A 1 92 ? 6.462 8.687 -15.724 1.00 98.81 92 ALA A C 1
ATOM 731 O O . ALA A 1 92 ? 6.885 8.144 -16.745 1.00 98.81 92 ALA A O 1
ATOM 732 N N . VAL A 1 93 ? 7.245 9.398 -14.915 1.00 98.81 93 VAL A N 1
ATOM 733 C CA . VAL A 1 93 ? 8.696 9.534 -15.078 1.00 98.81 93 VAL A CA 1
ATOM 734 C C . VAL A 1 93 ? 9.369 9.061 -13.792 1.00 98.81 93 VAL A C 1
ATOM 736 O O . VAL A 1 93 ? 9.008 9.522 -12.711 1.00 98.81 93 VAL A O 1
ATOM 739 N N . ASP A 1 94 ? 10.341 8.159 -13.912 1.00 98.81 94 ASP A N 1
ATOM 740 C CA . ASP A 1 94 ? 11.174 7.669 -12.808 1.00 98.81 94 ASP A CA 1
ATOM 741 C C . ASP A 1 94 ? 12.613 8.166 -13.019 1.00 98.81 94 ASP A C 1
ATOM 743 O O . ASP A 1 94 ? 13.249 7.829 -14.019 1.00 98.81 94 ASP A O 1
ATOM 747 N N . LEU A 1 95 ? 13.104 9.026 -12.121 1.00 98.62 95 LEU A N 1
ATOM 748 C CA . LEU A 1 95 ? 14.421 9.664 -12.219 1.00 98.62 95 LEU A CA 1
ATOM 749 C C . LEU A 1 95 ? 15.436 8.910 -11.358 1.00 98.62 95 LEU A C 1
ATOM 751 O O . LEU A 1 95 ? 15.220 8.751 -10.158 1.00 98.62 95 LEU A O 1
ATOM 755 N N . GLY A 1 96 ? 16.565 8.503 -11.942 1.00 98.19 96 GLY A N 1
ATOM 756 C CA . GLY A 1 96 ? 17.494 7.598 -11.257 1.00 98.19 96 GLY A CA 1
ATOM 757 C C . GLY A 1 96 ? 16.895 6.195 -11.144 1.00 98.19 96 GLY A C 1
ATOM 758 O O . GLY A 1 96 ? 16.915 5.577 -10.077 1.00 98.19 96 GLY A O 1
ATOM 759 N N . ALA A 1 97 ? 16.266 5.745 -12.232 1.00 98.25 97 ALA A N 1
ATOM 760 C CA . ALA A 1 97 ? 15.407 4.574 -12.233 1.00 98.25 97 ALA A CA 1
ATOM 761 C C . ALA A 1 97 ? 16.167 3.249 -12.090 1.00 98.25 97 ALA A C 1
ATOM 763 O O . ALA A 1 97 ? 15.555 2.262 -11.690 1.00 98.25 97 ALA A O 1
ATOM 764 N N . CYS A 1 98 ? 17.463 3.169 -12.408 1.00 97.69 98 CYS A N 1
ATOM 765 C CA . CYS A 1 98 ? 18.190 1.897 -12.456 1.00 97.69 98 CYS A CA 1
ATOM 766 C C . CYS A 1 98 ? 18.240 1.206 -11.070 1.00 97.69 98 CYS A C 1
ATOM 768 O O . CYS A 1 98 ? 18.614 1.834 -10.077 1.00 97.69 98 CYS A O 1
ATOM 770 N N . PRO A 1 99 ? 17.915 -0.103 -10.948 1.00 98.19 99 PRO A N 1
ATOM 771 C CA . PRO A 1 99 ? 17.542 -1.052 -12.010 1.00 98.19 99 PRO A CA 1
ATOM 772 C C . PRO A 1 99 ? 16.023 -1.173 -12.268 1.00 98.19 99 PRO A C 1
ATOM 774 O O . PRO A 1 99 ? 15.605 -2.029 -13.045 1.00 98.19 99 PRO A O 1
ATOM 777 N N . GLY A 1 100 ? 15.187 -0.368 -11.605 1.00 98.50 100 GLY A N 1
ATOM 778 C CA . GLY A 1 100 ? 13.750 -0.247 -11.891 1.00 98.50 100 GLY A CA 1
ATOM 779 C C . GLY A 1 100 ? 12.824 -0.531 -10.708 1.00 98.50 100 GLY A C 1
ATOM 780 O O . GLY A 1 100 ? 11.684 -0.938 -10.906 1.00 98.50 100 GLY A O 1
ATOM 781 N N . GLY A 1 101 ? 13.283 -0.377 -9.460 1.00 98.62 101 GLY A N 1
ATOM 782 C CA . GLY A 1 101 ? 12.459 -0.696 -8.284 1.00 98.62 101 GLY A CA 1
ATOM 783 C C . GLY A 1 101 ? 11.159 0.118 -8.210 1.00 98.62 101 GLY A C 1
ATOM 784 O O . GLY A 1 101 ? 10.104 -0.436 -7.905 1.00 98.62 101 GLY A O 1
ATOM 785 N N . TRP A 1 102 ? 11.226 1.419 -8.500 1.00 98.81 102 TRP A N 1
ATOM 786 C CA . TRP A 1 102 ? 10.067 2.319 -8.505 1.00 98.81 102 TRP A CA 1
ATOM 787 C C . TRP A 1 102 ? 9.267 2.195 -9.800 1.00 98.81 102 TRP A C 1
ATOM 789 O O . TRP A 1 102 ? 8.056 1.988 -9.739 1.00 98.81 102 TRP A O 1
ATOM 799 N N . THR A 1 103 ? 9.956 2.167 -10.945 1.00 98.81 103 THR A N 1
ATOM 800 C CA . THR A 1 103 ? 9.389 1.798 -12.252 1.00 98.81 103 THR A CA 1
ATOM 801 C C . THR A 1 103 ? 8.486 0.560 -12.157 1.00 98.81 103 THR A C 1
ATOM 803 O O . THR A 1 103 ? 7.375 0.588 -12.673 1.00 98.81 103 THR A O 1
ATOM 806 N N . TYR A 1 104 ? 8.883 -0.489 -11.423 1.00 98.81 104 TYR A N 1
ATOM 807 C CA . TYR A 1 104 ? 8.059 -1.687 -11.210 1.00 98.81 104 TYR A CA 1
ATOM 808 C C . TYR A 1 104 ? 6.672 -1.389 -10.612 1.00 98.81 104 TYR A C 1
ATOM 810 O O . TYR A 1 104 ? 5.678 -1.933 -11.086 1.00 98.81 104 TYR A O 1
ATOM 818 N N . GLN A 1 105 ? 6.566 -0.520 -9.598 1.00 98.81 105 GLN A N 1
ATOM 819 C CA . GLN A 1 105 ? 5.261 -0.190 -8.998 1.00 98.81 105 GLN A CA 1
ATOM 820 C C . GLN A 1 105 ? 4.391 0.636 -9.949 1.00 98.81 105 GLN A C 1
ATOM 822 O O . GLN A 1 105 ? 3.179 0.444 -9.986 1.00 98.81 105 GLN A O 1
ATOM 827 N N . LEU A 1 106 ? 5.004 1.520 -10.740 1.00 98.81 106 LEU A N 1
ATOM 828 C CA . LEU A 1 106 ? 4.306 2.309 -11.759 1.00 98.81 106 LEU A CA 1
ATOM 829 C C . LEU A 1 106 ? 3.755 1.398 -12.869 1.00 98.81 106 LEU A C 1
ATOM 831 O O . LEU A 1 106 ? 2.571 1.461 -13.199 1.00 98.81 106 LEU A O 1
ATOM 835 N N . VAL A 1 107 ? 4.577 0.469 -13.363 1.00 98.69 107 VAL A N 1
ATOM 836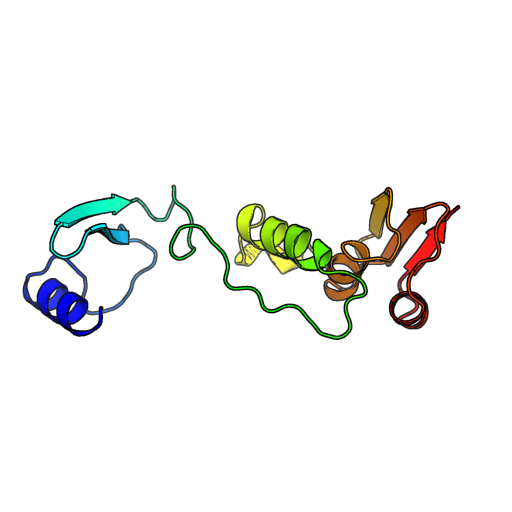 C CA . VAL A 1 107 ? 4.176 -0.572 -14.324 1.00 98.69 107 VAL A CA 1
ATOM 837 C C . VAL A 1 107 ? 3.055 -1.448 -13.756 1.00 98.69 107 VAL A C 1
ATOM 839 O O . VAL A 1 107 ? 2.059 -1.685 -14.433 1.00 98.69 107 VAL A O 1
ATOM 842 N N . LYS A 1 108 ? 3.134 -1.854 -12.480 1.00 98.31 108 LYS A N 1
ATOM 843 C CA . LYS A 1 108 ? 2.085 -2.630 -11.787 1.00 98.31 108 LYS A CA 1
ATOM 844 C C . LYS A 1 108 ? 0.744 -1.883 -11.681 1.00 98.31 108 LYS A C 1
ATOM 846 O O . LYS A 1 108 ? -0.300 -2.523 -11.573 1.00 98.31 108 LYS A O 1
ATOM 851 N N . ARG A 1 109 ? 0.746 -0.544 -11.736 1.00 98.38 109 ARG A N 1
ATOM 852 C CA . ARG A 1 109 ? -0.463 0.301 -11.857 1.00 98.38 109 ARG A CA 1
ATOM 853 C C . ARG A 1 109 ? -0.917 0.515 -13.307 1.00 98.38 109 ARG A C 1
ATOM 855 O O . ARG A 1 109 ? -1.852 1.270 -13.548 1.00 98.38 109 ARG A O 1
ATOM 862 N N . ASN A 1 110 ? -0.315 -0.194 -14.257 1.00 98.56 110 ASN A N 1
ATOM 863 C CA . ASN A 1 110 ? -0.559 -0.098 -15.693 1.00 98.56 110 ASN A CA 1
ATOM 864 C C . ASN A 1 110 ? -0.225 1.281 -16.288 1.00 98.56 110 ASN A C 1
ATOM 866 O O . ASN A 1 110 ? -0.899 1.743 -17.206 1.00 98.56 110 ASN A O 1
ATOM 870 N N . MET A 1 111 ? 0.803 1.950 -15.762 1.00 98.81 111 MET A N 1
ATOM 871 C CA . MET A 1 111 ? 1.297 3.215 -16.312 1.00 98.81 111 MET A CA 1
ATOM 872 C C . MET A 1 111 ? 2.291 2.984 -17.457 1.00 98.81 111 MET A C 1
ATOM 874 O O . MET A 1 111 ? 2.983 1.966 -17.494 1.00 98.81 111 MET A O 1
ATOM 878 N N . TRP A 1 112 ? 2.404 3.965 -18.352 1.00 98.88 112 TRP A N 1
ATOM 879 C CA . TRP A 1 112 ? 3.504 4.074 -19.313 1.00 98.88 112 TRP A CA 1
ATOM 880 C C . TRP A 1 112 ? 4.638 4.875 -18.675 1.00 98.88 112 TRP A C 1
ATOM 882 O O . TRP A 1 112 ? 4.431 6.017 -18.259 1.00 98.88 112 TRP A O 1
ATOM 892 N N . VAL A 1 113 ? 5.830 4.291 -18.563 1.00 98.88 113 VAL A N 1
ATOM 893 C CA . VAL A 1 113 ? 6.904 4.853 -17.731 1.00 98.88 113 VAL A CA 1
ATOM 894 C C . VAL A 1 113 ? 8.10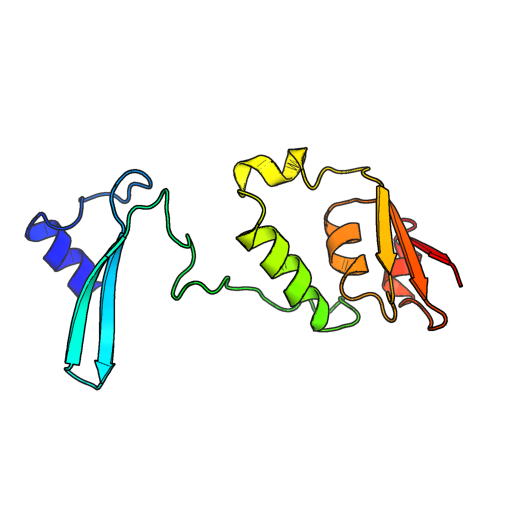9 5.256 -18.569 1.00 98.88 113 VAL A C 1
ATOM 896 O O . VAL A 1 113 ? 8.675 4.444 -19.300 1.00 98.88 113 VAL A O 1
ATOM 899 N N . TYR A 1 114 ? 8.542 6.505 -18.413 1.00 98.88 114 TYR A N 1
ATOM 900 C CA . TYR A 1 114 ? 9.856 6.964 -18.851 1.00 98.88 114 TYR A CA 1
ATOM 901 C C . TYR A 1 114 ? 10.855 6.772 -17.711 1.00 98.88 114 TYR A C 1
ATOM 903 O O . TYR A 1 114 ? 10.859 7.529 -16.739 1.00 98.88 114 TYR A O 1
ATOM 911 N N . SER A 1 115 ? 11.694 5.749 -17.819 1.00 98.81 115 SER A N 1
ATOM 912 C CA . SER A 1 115 ? 12.731 5.457 -16.828 1.00 98.81 115 SER A CA 1
ATOM 913 C C . SER A 1 115 ? 14.027 6.137 -17.256 1.00 98.81 115 SER A C 1
ATOM 915 O O . SER A 1 115 ? 14.592 5.779 -18.289 1.00 98.81 115 SER A O 1
ATOM 917 N N . ILE A 1 116 ? 14.478 7.130 -16.489 1.00 98.75 116 ILE A N 1
ATOM 918 C CA . ILE A 1 116 ? 15.632 7.970 -16.827 1.00 98.75 116 ILE A CA 1
ATOM 919 C C . ILE A 1 116 ? 16.819 7.576 -15.955 1.00 98.75 116 ILE A C 1
ATOM 921 O O . ILE A 1 116 ? 16.817 7.812 -14.744 1.00 98.75 116 ILE A O 1
ATOM 925 N N . ASP A 1 117 ? 17.831 6.973 -16.573 1.00 98.44 117 ASP A N 1
ATOM 926 C CA . ASP A 1 117 ? 19.083 6.613 -15.913 1.00 98.44 117 ASP A CA 1
ATOM 927 C C . ASP A 1 117 ? 20.177 6.294 -16.944 1.00 98.44 117 ASP A C 1
ATOM 929 O O . ASP A 1 117 ? 19.901 5.771 -18.023 1.00 98.44 117 ASP A O 1
ATOM 933 N N . ASN A 1 118 ? 21.438 6.523 -16.580 1.00 97.94 118 ASN A N 1
ATOM 934 C CA . ASN A 1 118 ? 22.574 6.027 -17.358 1.00 97.94 118 ASN A CA 1
ATOM 935 C C . ASN A 1 118 ? 22.715 4.498 -17.238 1.00 97.94 118 ASN A C 1
ATOM 937 O O . ASN A 1 118 ? 23.181 3.836 -18.168 1.00 97.94 118 ASN A O 1
ATOM 941 N N . GLY A 1 119 ? 22.348 3.942 -16.078 1.00 97.69 119 GLY A N 1
ATOM 942 C CA . GLY A 1 119 ? 22.365 2.512 -15.797 1.00 97.69 119 GLY A CA 1
ATOM 943 C C . GLY A 1 119 ? 21.222 1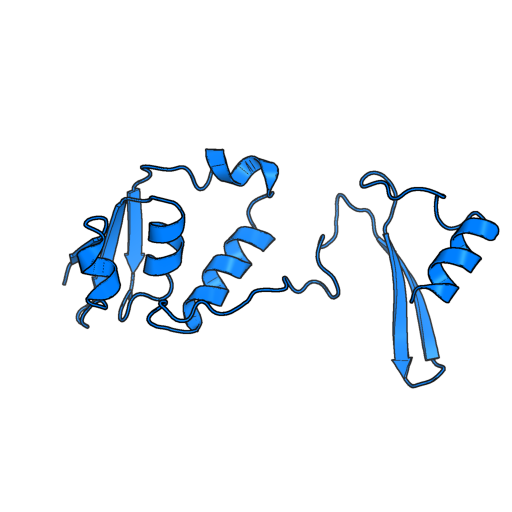.753 -16.486 1.00 97.69 119 GLY A C 1
ATOM 944 O O . GLY A 1 119 ? 20.179 2.333 -16.787 1.00 97.69 119 GLY A O 1
ATOM 945 N N . PRO A 1 120 ? 21.395 0.447 -16.752 1.00 97.94 120 PRO A N 1
ATOM 946 C CA . PRO A 1 120 ? 20.395 -0.345 -17.458 1.00 97.94 120 PRO A CA 1
ATOM 947 C C . PRO A 1 120 ? 19.151 -0.618 -16.603 1.00 97.94 120 PRO A C 1
ATOM 949 O O . PRO A 1 120 ? 19.244 -1.009 -15.438 1.00 97.94 120 PRO A O 1
ATOM 952 N N . ILE A 1 121 ? 17.977 -0.498 -17.221 1.00 98.50 121 ILE A N 1
ATOM 953 C CA . ILE A 1 121 ? 16.713 -0.977 -16.648 1.00 98.50 121 ILE A CA 1
ATOM 954 C C . ILE A 1 121 ? 16.633 -2.500 -16.786 1.00 98.50 121 ILE A C 1
ATOM 956 O O . ILE A 1 121 ? 17.068 -3.065 -17.791 1.00 98.50 121 ILE A O 1
ATOM 960 N N . ALA A 1 122 ? 16.090 -3.175 -15.771 1.00 98.56 122 ALA A N 1
ATOM 961 C CA . ALA A 1 122 ? 15.931 -4.624 -15.790 1.00 98.56 122 ALA A CA 1
ATOM 962 C C . ALA A 1 122 ? 15.121 -5.094 -17.010 1.00 98.56 122 ALA A C 1
ATOM 964 O O . ALA A 1 122 ? 14.054 -4.555 -17.305 1.00 98.56 122 ALA A O 1
ATOM 965 N N . GLN A 1 123 ? 15.600 -6.148 -17.678 1.00 98.50 123 GLN A N 1
ATOM 966 C CA . GLN A 1 123 ? 14.966 -6.671 -18.893 1.00 98.50 123 GLN A CA 1
ATOM 967 C C . GLN A 1 123 ? 13.508 -7.085 -18.657 1.00 98.50 123 GLN A C 1
ATOM 969 O O . GLN A 1 123 ? 12.660 -6.799 -19.492 1.00 98.50 123 GLN A O 1
ATOM 974 N N . SER A 1 124 ? 13.193 -7.640 -17.480 1.00 98.31 124 SER A N 1
ATOM 975 C CA . SER A 1 124 ? 11.820 -8.000 -17.103 1.00 98.31 124 SER A CA 1
ATOM 976 C C . SER A 1 124 ? 10.841 -6.823 -17.157 1.00 98.31 124 SER A C 1
ATOM 978 O O . SER A 1 124 ? 9.665 -7.033 -17.428 1.00 98.31 124 SER A O 1
ATOM 980 N N . LEU A 1 125 ? 11.307 -5.591 -16.920 1.00 98.56 125 LEU A N 1
ATOM 981 C CA . LEU A 1 125 ? 10.491 -4.385 -17.055 1.00 98.56 125 LEU A CA 1
ATOM 982 C C . LEU A 1 125 ? 10.376 -3.936 -18.510 1.00 98.56 125 LEU A C 1
ATOM 984 O O . LEU A 1 125 ? 9.295 -3.534 -18.933 1.00 98.56 125 LEU A O 1
ATOM 988 N N . MET A 1 126 ? 11.455 -4.033 -19.286 1.00 98.56 126 MET A N 1
ATOM 989 C CA . MET A 1 126 ? 11.432 -3.711 -20.717 1.00 98.56 126 MET A CA 1
ATOM 990 C C . MET A 1 126 ? 10.490 -4.647 -21.489 1.00 98.56 126 MET A C 1
ATOM 992 O O . MET A 1 126 ? 9.731 -4.187 -22.340 1.00 98.56 126 MET A O 1
ATOM 996 N N . ASP A 1 127 ? 10.472 -5.935 -21.135 1.00 98.50 127 ASP A N 1
ATOM 997 C CA . ASP A 1 127 ? 9.644 -6.972 -21.765 1.00 98.50 127 ASP A CA 1
ATOM 998 C C . ASP A 1 127 ? 8.134 -6.747 -21.576 1.00 98.50 127 ASP A C 1
ATOM 1000 O O . ASP A 1 127 ? 7.328 -7.298 -22.324 1.00 98.50 127 ASP A O 1
ATOM 1004 N N . THR A 1 128 ? 7.729 -5.907 -20.616 1.00 98.25 128 THR A N 1
ATOM 1005 C CA . THR A 1 128 ? 6.318 -5.515 -20.444 1.00 98.25 128 THR A CA 1
ATOM 1006 C C . THR A 1 128 ? 5.797 -4.656 -21.598 1.00 98.25 128 THR A C 1
ATOM 1008 O O . THR A 1 128 ? 4.589 -4.522 -21.773 1.00 98.25 128 THR A O 1
ATOM 1011 N N . GLY A 1 129 ? 6.698 -4.025 -22.359 1.00 98.38 129 GLY A N 1
ATOM 1012 C CA . GLY A 1 129 ? 6.363 -3.025 -23.371 1.00 98.38 129 GLY A CA 1
ATOM 1013 C C . GLY A 1 129 ? 5.941 -1.668 -22.798 1.00 98.38 129 GLY A C 1
ATOM 1014 O O . GLY A 1 129 ? 5.760 -0.734 -23.570 1.00 98.38 129 GLY A O 1
ATOM 1015 N N . GLN A 1 130 ? 5.818 -1.525 -21.472 1.00 98.69 130 GLN A N 1
ATOM 1016 C CA . GLN A 1 130 ? 5.318 -0.310 -20.814 1.00 98.69 130 GLN A CA 1
ATOM 1017 C C . GLN A 1 130 ? 6.409 0.715 -20.481 1.00 98.69 130 GLN A C 1
ATOM 1019 O O . GLN A 1 130 ? 6.097 1.830 -20.058 1.00 98.69 130 GLN A O 1
ATOM 1024 N N . VAL A 1 131 ? 7.682 0.355 -20.662 1.00 98.81 131 VAL A N 1
ATOM 1025 C CA . VAL A 1 131 ? 8.831 1.166 -20.249 1.00 98.81 131 VAL A CA 1
ATOM 1026 C C . VAL A 1 131 ? 9.604 1.689 -21.454 1.00 98.81 131 VAL A C 1
ATOM 1028 O O . VAL A 1 131 ? 10.052 0.926 -22.307 1.00 98.81 131 VAL A O 1
ATOM 1031 N N . THR A 1 132 ? 9.819 3.002 -21.48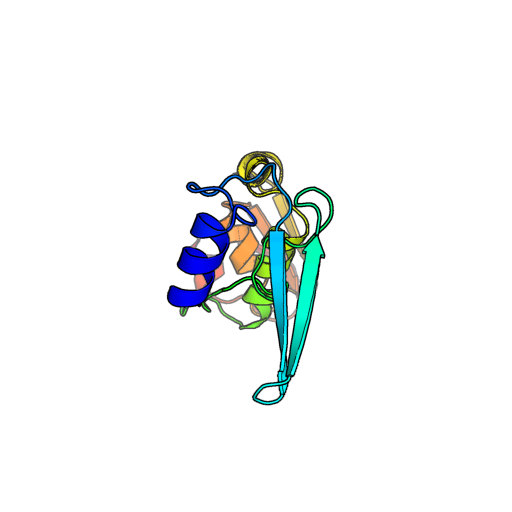4 1.00 98.81 132 THR A N 1
ATOM 1032 C CA . THR A 1 132 ? 10.782 3.663 -22.371 1.00 98.81 132 THR A CA 1
ATOM 1033 C C . THR A 1 132 ? 11.995 4.083 -21.545 1.00 98.81 132 THR A C 1
ATOM 1035 O O . THR A 1 132 ? 11.882 4.930 -20.660 1.00 98.81 132 THR A O 1
ATOM 1038 N N . TRP A 1 133 ? 13.162 3.504 -21.827 1.00 98.56 133 TRP A N 1
ATOM 1039 C CA . TRP A 1 133 ? 14.410 3.874 -21.158 1.00 98.56 133 TRP A CA 1
ATOM 1040 C C . TRP A 1 133 ? 15.071 5.071 -21.852 1.00 98.56 133 TRP A C 1
ATOM 1042 O O . TRP A 1 133 ? 15.372 5.011 -23.045 1.00 98.56 133 TRP A O 1
ATOM 1052 N N . LEU A 1 134 ? 15.312 6.140 -21.093 1.00 98.00 134 LEU A N 1
ATOM 1053 C CA . LEU A 1 134 ? 16.042 7.331 -21.522 1.00 98.00 134 LEU A CA 1
ATOM 1054 C C . LEU A 1 134 ? 17.390 7.407 -20.791 1.00 98.00 134 LEU A C 1
ATOM 1056 O O . LEU A 1 134 ? 17.449 7.180 -19.581 1.00 98.00 134 LEU A O 1
ATOM 1060 N N . ARG A 1 135 ? 18.451 7.729 -21.533 1.00 90.56 135 ARG A N 1
ATOM 1061 C CA . ARG A 1 135 ? 19.819 7.902 -21.027 1.00 90.56 135 ARG A CA 1
ATOM 1062 C C . ARG A 1 135 ? 20.197 9.374 -21.018 1.00 90.56 135 ARG A C 1
ATOM 1064 O O . ARG A 1 135 ? 19.865 10.044 -22.023 1.00 90.56 135 ARG A O 1
#